Protein AF-A0A438FIH1-F1 (afdb_monomer_lite)

Foldseek 3Di:
DVVCCVVPVCAPVVVVLVVLVCCQQAPACPPHDLVVSVVVLVVSLVVNCSHDQPDPPPVVSVVVSVLSSVLSSLVNDDCVCVVVVVVSVPD

Organism: Vitis vinifera (NCBI:txid29760)

Radius of gyration: 15.3 Å; chains: 1; bounding box: 29×37×37 Å

Sequence (91 aa):
MDYLDFLYSGKGNVSRMYDVWNAFHCPEKGAKSLTAYFMDFKKVYEELNALMPFSPDVRVQQAQREQMAVMSFLSGLPSEFETANLRFFLF

pLDDT: mean 82.28, std 12.64, range [42.75, 97.0]

Secondary structure (DSSP, 8-state):
-HHHHHHHS-TT-HHHHHHHHHHHHS---TTS-HHHHHHHHHHHHHHHHHH--S-SSHHHHHHHHHHHHHHHHHHTS-GGGHHHHHHHTT-

Structure (mmCIF, N/CA/C/O backbone):
data_AF-A0A438FIH1-F1
#
_entry.id   AF-A0A438FIH1-F1
#
loop_
_atom_site.group_PDB
_atom_site.id
_atom_site.type_symbol
_atom_site.label_atom_id
_atom_site.label_alt_id
_atom_site.label_comp_id
_atom_site.label_asym_id
_atom_site.label_entity_id
_atom_site.label_seq_id
_atom_site.pdbx_PDB_ins_code
_atom_site.Cartn_x
_atom_site.Cartn_y
_atom_site.Cartn_z
_atom_site.occupancy
_atom_site.B_iso_or_equiv
_atom_site.auth_seq_id
_atom_site.auth_comp_id
_atom_site.auth_asym_id
_atom_site.auth_atom_id
_atom_site.pdbx_PDB_model_num
ATOM 1 N N . MET A 1 1 ? 17.585 -16.020 -19.454 1.00 66.19 1 MET A N 1
ATOM 2 C CA . MET A 1 1 ? 16.894 -15.392 -18.309 1.00 66.19 1 MET A CA 1
ATOM 3 C C . MET A 1 1 ? 15.707 -14.560 -18.780 1.00 66.19 1 MET A C 1
ATOM 5 O O . MET A 1 1 ? 14.642 -14.703 -18.203 1.00 66.19 1 MET A O 1
ATOM 9 N N . ASP A 1 2 ? 15.837 -13.825 -19.884 1.00 78.44 2 ASP A N 1
ATOM 10 C CA . ASP A 1 2 ? 14.807 -12.917 -20.424 1.00 78.44 2 ASP A CA 1
ATOM 11 C C . ASP A 1 2 ? 13.428 -13.545 -20.680 1.00 78.44 2 ASP A C 1
ATOM 13 O O . ASP A 1 2 ? 12.413 -12.893 -20.472 1.00 78.44 2 ASP A O 1
ATOM 17 N N . TYR A 1 3 ? 13.356 -14.820 -21.080 1.00 81.56 3 TYR A N 1
ATOM 18 C CA . TYR A 1 3 ? 12.068 -15.489 -21.314 1.00 81.56 3 TYR A CA 1
ATOM 19 C C . TYR A 1 3 ? 11.302 -15.799 -20.017 1.00 81.56 3 TYR A C 1
ATOM 21 O O . TYR A 1 3 ? 10.084 -15.662 -19.964 1.00 81.56 3 TYR A O 1
ATOM 29 N N . LEU A 1 4 ? 12.015 -16.182 -18.953 1.00 83.25 4 LEU A N 1
ATOM 30 C CA . LEU A 1 4 ? 11.407 -16.394 -17.637 1.00 83.25 4 LEU A CA 1
ATOM 31 C C . LEU A 1 4 ? 11.022 -15.058 -16.999 1.00 83.25 4 LEU A C 1
ATOM 33 O O . LEU A 1 4 ? 9.951 -14.959 -16.410 1.00 83.25 4 LEU A O 1
ATOM 37 N N . ASP A 1 5 ? 11.858 -14.032 -17.164 1.00 79.69 5 ASP A N 1
ATOM 38 C CA . ASP A 1 5 ? 11.551 -12.675 -16.713 1.00 79.69 5 ASP A CA 1
ATOM 39 C C . ASP A 1 5 ? 10.303 -12.135 -17.432 1.00 79.69 5 ASP A C 1
ATOM 41 O O . ASP A 1 5 ? 9.376 -11.653 -16.792 1.00 79.69 5 ASP A O 1
ATOM 45 N N . PHE A 1 6 ? 10.190 -12.333 -18.747 1.00 74.62 6 PHE A N 1
ATOM 46 C CA . PHE A 1 6 ? 8.993 -11.976 -19.512 1.00 74.62 6 PHE A CA 1
ATOM 47 C C . PHE A 1 6 ? 7.718 -12.675 -19.007 1.00 74.62 6 PHE A C 1
ATOM 49 O O . PHE A 1 6 ? 6.680 -12.031 -18.879 1.00 74.62 6 PHE A O 1
ATOM 56 N N . LEU A 1 7 ? 7.783 -13.976 -18.700 1.00 77.00 7 LEU A N 1
ATOM 57 C CA . LEU A 1 7 ? 6.609 -14.750 -18.276 1.00 77.00 7 LEU A CA 1
ATOM 58 C C . LEU A 1 7 ? 6.216 -14.531 -16.808 1.00 77.00 7 LEU A C 1
ATOM 60 O O . LEU A 1 7 ? 5.031 -14.602 -16.486 1.00 77.00 7 LEU A O 1
ATOM 64 N N . TYR A 1 8 ? 7.185 -14.290 -15.918 1.00 76.00 8 TYR A N 1
ATOM 65 C CA . TYR A 1 8 ? 6.966 -14.368 -14.467 1.00 76.00 8 TYR A CA 1
ATOM 66 C C . TYR A 1 8 ? 7.309 -13.099 -13.681 1.00 76.00 8 TYR A C 1
ATOM 68 O O . TYR A 1 8 ? 6.970 -13.030 -12.503 1.00 76.00 8 TYR A O 1
ATOM 76 N N . SER A 1 9 ? 7.924 -12.078 -14.287 1.00 75.38 9 SER A N 1
ATOM 77 C CA . SER A 1 9 ? 8.225 -10.821 -13.574 1.00 75.38 9 SER A CA 1
ATOM 78 C C . SER A 1 9 ? 6.981 -10.004 -13.221 1.00 75.38 9 SER A C 1
ATOM 80 O O . SER A 1 9 ? 7.051 -9.105 -12.387 1.00 75.38 9 SER A O 1
ATOM 82 N N . GLY A 1 10 ? 5.856 -10.247 -13.907 1.00 73.94 10 GLY A N 1
ATOM 83 C CA . GLY A 1 10 ? 4.675 -9.383 -13.836 1.00 73.94 10 GLY A CA 1
ATOM 84 C C . GLY A 1 10 ? 4.908 -7.979 -14.412 1.00 73.94 10 GLY A C 1
ATOM 85 O O . GLY A 1 10 ? 4.017 -7.132 -14.348 1.00 73.94 10 GLY A O 1
ATOM 86 N N . LYS A 1 11 ? 6.083 -7.715 -14.995 1.00 73.12 11 LYS A N 1
ATOM 87 C CA . LYS A 1 11 ? 6.446 -6.426 -15.576 1.00 73.12 11 LYS A CA 1
ATOM 88 C C . LYS A 1 11 ? 5.561 -6.151 -16.789 1.00 73.12 11 LYS A C 1
ATOM 90 O O . LYS A 1 11 ? 5.480 -6.958 -17.708 1.00 73.12 11 LYS A O 1
ATOM 95 N N . GLY A 1 12 ? 4.869 -5.015 -16.775 1.00 75.81 12 GLY A N 1
ATOM 96 C CA . GLY A 1 12 ? 3.874 -4.688 -17.800 1.00 75.81 12 GLY A CA 1
ATOM 97 C C . GLY A 1 12 ? 2.517 -5.377 -17.613 1.00 75.81 12 GLY A C 1
ATOM 98 O O . GLY A 1 12 ? 1.663 -5.260 -18.489 1.00 75.81 12 GLY A O 1
ATOM 99 N N . ASN A 1 13 ? 2.271 -6.055 -16.483 1.00 86.31 13 ASN A N 1
ATOM 100 C CA . ASN A 1 13 ? 0.931 -6.515 -16.119 1.00 86.31 13 ASN A CA 1
ATOM 101 C C . ASN A 1 13 ? 0.065 -5.319 -15.691 1.00 86.31 13 ASN A C 1
ATOM 103 O O . ASN A 1 13 ? -0.057 -5.000 -14.508 1.00 86.31 13 ASN A O 1
ATOM 107 N N . VAL A 1 14 ? -0.538 -4.661 -16.681 1.00 85.69 14 VAL A N 1
ATOM 108 C CA . VAL A 1 14 ? -1.345 -3.445 -16.499 1.00 85.69 14 VAL A CA 1
ATOM 109 C C . VAL A 1 14 ? -2.503 -3.666 -15.525 1.00 85.69 14 VAL A C 1
ATOM 111 O O . VAL A 1 14 ? -2.781 -2.791 -14.709 1.00 85.69 14 VAL A O 1
ATOM 114 N N . SER A 1 15 ? -3.140 -4.843 -15.556 1.00 89.44 15 SER A N 1
ATOM 115 C CA . SER A 1 15 ? -4.215 -5.177 -14.613 1.00 89.44 15 SER A CA 1
ATOM 116 C C . SER A 1 15 ? -3.703 -5.137 -13.179 1.00 89.44 15 SER A C 1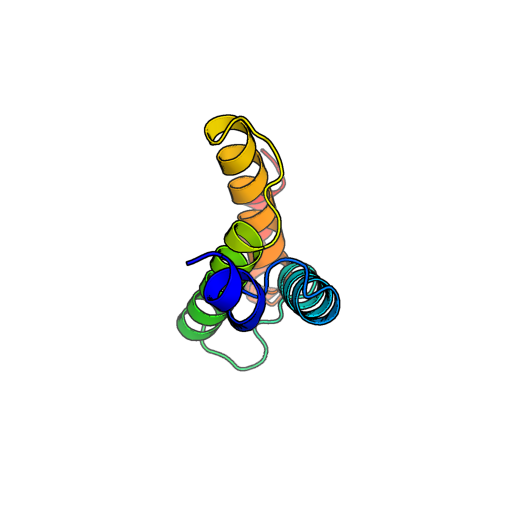
ATOM 118 O O . SER A 1 15 ? -4.272 -4.450 -12.337 1.00 89.44 15 SER A O 1
ATOM 120 N N . ARG A 1 16 ? -2.575 -5.806 -12.909 1.00 89.81 16 ARG A N 1
ATOM 121 C CA . ARG A 1 16 ? -2.008 -5.839 -11.560 1.00 89.81 16 ARG A CA 1
ATOM 122 C C . ARG A 1 16 ? -1.535 -4.463 -11.103 1.00 89.81 16 ARG A C 1
ATOM 124 O O . ARG A 1 16 ? -1.727 -4.113 -9.944 1.00 89.81 16 ARG A O 1
ATOM 131 N N . MET A 1 17 ? -0.953 -3.677 -12.009 1.00 89.62 17 MET A N 1
ATOM 132 C CA . MET A 1 17 ? -0.555 -2.295 -11.727 1.00 89.62 17 MET A CA 1
ATOM 133 C C . MET A 1 17 ? -1.758 -1.450 -11.296 1.00 89.62 17 MET A C 1
ATOM 135 O O . MET A 1 17 ? -1.654 -0.707 -10.323 1.00 89.62 17 MET A O 1
ATOM 139 N N . TYR A 1 18 ? -2.901 -1.603 -11.970 1.00 90.19 18 TYR A N 1
ATOM 140 C CA . TYR A 1 18 ? -4.137 -0.908 -11.619 1.00 90.19 18 TYR A CA 1
ATOM 141 C C . TYR A 1 18 ? -4.703 -1.367 -10.267 1.00 90.19 18 TYR A C 1
ATOM 143 O O . TYR A 1 18 ? -5.060 -0.532 -9.438 1.00 90.19 18 TYR A O 1
ATOM 151 N N . ASP A 1 19 ? -4.713 -2.675 -9.999 1.00 93.12 19 ASP A N 1
ATOM 152 C CA . ASP A 1 19 ? -5.184 -3.227 -8.721 1.00 93.12 19 ASP A CA 1
ATOM 153 C C . ASP A 1 19 ? -4.358 -2.710 -7.535 1.00 93.12 19 ASP A C 1
ATOM 155 O O . ASP A 1 19 ? -4.905 -2.284 -6.517 1.00 93.12 19 ASP A O 1
ATOM 159 N N . VAL A 1 20 ? -3.028 -2.730 -7.670 1.00 92.75 20 VAL A N 1
ATOM 160 C CA . VAL A 1 20 ? -2.090 -2.262 -6.638 1.00 92.75 20 VAL A CA 1
ATOM 161 C C . VAL A 1 20 ? -2.204 -0.749 -6.454 1.00 92.75 20 VAL A C 1
ATOM 163 O O . VAL A 1 20 ? -2.209 -0.274 -5.320 1.00 92.75 20 VAL A O 1
ATOM 166 N N . TRP A 1 21 ? -2.349 0.006 -7.546 1.00 90.25 21 TRP A N 1
ATOM 167 C CA . TRP A 1 21 ? -2.584 1.448 -7.491 1.00 90.25 21 TRP A CA 1
ATOM 168 C C . TRP A 1 21 ? -3.870 1.784 -6.731 1.00 90.25 21 TRP A C 1
ATOM 170 O O . TRP A 1 21 ? -3.843 2.595 -5.809 1.00 90.25 21 TRP A O 1
ATOM 180 N N . ASN A 1 22 ? -4.984 1.122 -7.046 1.00 92.12 22 ASN A N 1
ATOM 181 C CA . ASN A 1 22 ? -6.251 1.354 -6.353 1.00 92.12 22 ASN A CA 1
ATOM 182 C C . ASN A 1 22 ? -6.178 0.982 -4.870 1.00 92.12 22 ASN A C 1
ATOM 184 O O . ASN A 1 22 ? -6.617 1.760 -4.027 1.00 92.12 22 ASN A O 1
ATOM 188 N N . ALA A 1 23 ? -5.578 -0.165 -4.537 1.00 93.88 23 ALA A N 1
ATOM 189 C CA . ALA A 1 23 ? -5.390 -0.578 -3.146 1.00 93.88 23 ALA A CA 1
ATOM 190 C C . ALA A 1 23 ? -4.506 0.401 -2.355 1.00 93.88 23 ALA A C 1
ATOM 192 O O . ALA A 1 23 ? -4.704 0.580 -1.155 1.00 93.88 23 ALA A O 1
ATOM 193 N N . PHE A 1 24 ? -3.544 1.043 -3.023 1.00 92.88 24 PHE A N 1
ATOM 194 C CA . PHE A 1 24 ? -2.708 2.075 -2.426 1.00 92.88 24 PHE A CA 1
ATOM 195 C C . PHE A 1 24 ? -3.437 3.415 -2.286 1.00 92.88 24 PHE A C 1
ATOM 197 O O . PHE A 1 24 ? -3.215 4.110 -1.309 1.00 92.88 24 PHE A O 1
ATOM 204 N N . HIS A 1 25 ? -4.304 3.823 -3.212 1.00 88.44 25 HIS A N 1
ATOM 205 C CA . HIS A 1 25 ? -4.981 5.127 -3.118 1.00 88.44 25 HIS A CA 1
ATOM 206 C C . HIS A 1 25 ? -6.266 5.116 -2.287 1.00 88.44 25 HIS A C 1
ATOM 208 O O . HIS A 1 25 ? -6.661 6.160 -1.769 1.00 88.44 25 HIS A O 1
ATOM 214 N N . CYS A 1 26 ? -6.890 3.951 -2.123 1.00 89.25 26 CYS A N 1
ATOM 215 C CA . CYS A 1 26 ? -8.081 3.764 -1.300 1.00 89.25 26 CYS A CA 1
ATOM 216 C C . CYS A 1 26 ? -7.864 2.653 -0.259 1.00 89.25 26 CYS A C 1
ATOM 218 O O . CYS A 1 26 ? -8.575 1.645 -0.286 1.00 89.25 26 CYS A O 1
ATOM 220 N N . PRO A 1 27 ? -6.867 2.778 0.635 1.00 91.19 27 PRO A N 1
ATOM 221 C CA . PRO A 1 27 ? -6.689 1.798 1.687 1.00 91.19 27 PRO A CA 1
ATOM 222 C C . PRO A 1 27 ? -7.787 1.983 2.738 1.00 91.19 27 PRO A C 1
ATOM 224 O O . PRO A 1 27 ? -8.187 3.099 3.052 1.00 91.19 27 PRO A O 1
ATOM 227 N N . GLU A 1 28 ? -8.260 0.884 3.318 1.00 92.06 28 GLU A N 1
ATOM 228 C CA . GLU A 1 28 ? -9.222 0.918 4.419 1.00 92.06 28 GLU A CA 1
ATOM 229 C C . GLU A 1 28 ? -8.784 -0.054 5.514 1.00 92.06 28 GLU A C 1
ATOM 231 O O . GLU A 1 28 ? -8.567 -1.248 5.272 1.00 92.06 28 GLU A O 1
ATOM 236 N N . LYS A 1 29 ? -8.680 0.443 6.753 1.00 93.00 29 LYS A N 1
ATOM 237 C CA . LYS A 1 29 ? -8.424 -0.412 7.920 1.00 93.00 29 LYS A CA 1
ATOM 238 C C . LYS A 1 29 ? -9.572 -1.394 8.146 1.00 93.00 29 LYS A C 1
ATOM 240 O O . LYS A 1 29 ? -9.337 -2.554 8.497 1.00 93.00 29 LYS A O 1
ATOM 245 N N . GLY A 1 30 ? -10.809 -0.933 7.954 1.00 90.12 30 GLY A N 1
ATOM 246 C CA . GLY A 1 30 ? -12.013 -1.690 8.288 1.00 90.12 30 GLY A CA 1
ATOM 247 C C . GLY A 1 30 ? -11.953 -2.235 9.721 1.00 90.12 30 GLY A C 1
ATOM 248 O O . GLY A 1 30 ? -11.490 -1.563 10.643 1.00 90.12 30 GLY A O 1
ATOM 249 N N . ALA A 1 31 ? -12.357 -3.494 9.900 1.00 92.19 31 ALA A N 1
ATOM 250 C CA . ALA A 1 31 ? -12.326 -4.182 11.194 1.00 92.19 31 ALA A CA 1
ATOM 251 C C . ALA A 1 31 ? -10.937 -4.732 11.598 1.00 92.19 31 ALA A C 1
ATOM 253 O O . ALA A 1 31 ? -10.811 -5.382 12.636 1.00 92.19 31 ALA A O 1
ATOM 254 N N . LYS A 1 32 ? -9.884 -4.518 10.794 1.00 94.62 32 LYS A N 1
ATOM 255 C CA . LYS A 1 32 ? -8.546 -5.070 11.066 1.00 94.62 32 LYS A CA 1
ATOM 256 C C . LYS A 1 32 ? -7.896 -4.376 12.263 1.00 94.62 32 LYS A C 1
ATOM 258 O O . LYS A 1 32 ? -8.131 -3.195 12.533 1.00 94.62 32 LYS A O 1
ATOM 263 N N . SER A 1 33 ? -7.002 -5.081 12.958 1.00 95.31 33 SER A N 1
ATOM 264 C CA . SER A 1 33 ? -6.087 -4.432 13.905 1.00 95.31 33 SER A CA 1
ATOM 265 C C . SER A 1 33 ? -5.167 -3.451 13.166 1.00 95.31 33 SER A C 1
ATOM 267 O O . SER A 1 33 ? -4.926 -3.601 11.967 1.00 95.31 33 SER A O 1
ATOM 269 N N . LEU A 1 34 ? -4.632 -2.448 13.872 1.00 93.12 34 LEU A N 1
ATOM 270 C CA . LEU A 1 34 ? -3.710 -1.478 13.266 1.00 93.12 34 LEU A CA 1
ATOM 271 C C . LEU A 1 34 ? -2.478 -2.172 12.663 1.00 93.12 34 LEU A C 1
ATOM 273 O O . LEU A 1 34 ? -2.061 -1.838 11.560 1.00 93.12 34 LEU A O 1
ATOM 277 N N . THR A 1 35 ? -1.947 -3.189 13.349 1.00 95.38 35 THR A N 1
ATOM 278 C CA . THR A 1 35 ? -0.818 -3.991 12.863 1.00 95.38 35 THR A CA 1
ATOM 279 C C . THR A 1 35 ? -1.160 -4.741 11.581 1.00 95.38 35 THR A C 1
ATOM 281 O O . THR A 1 35 ? -0.381 -4.699 10.636 1.00 95.38 35 THR A O 1
ATOM 284 N N . ALA A 1 36 ? -2.319 -5.405 11.518 1.00 96.56 36 ALA A N 1
ATOM 285 C CA . ALA A 1 36 ? -2.730 -6.136 10.320 1.00 96.56 36 ALA A CA 1
ATOM 286 C C . ALA A 1 36 ? -2.924 -5.189 9.128 1.00 96.56 36 ALA A C 1
ATOM 288 O O . ALA A 1 36 ? -2.435 -5.464 8.037 1.00 96.56 36 ALA A O 1
ATOM 289 N N . TYR A 1 37 ? -3.551 -4.034 9.363 1.00 95.69 37 TYR A N 1
ATOM 290 C CA . TYR A 1 37 ? -3.682 -2.989 8.354 1.00 95.69 37 TYR A CA 1
ATOM 291 C C . TYR A 1 37 ? -2.325 -2.473 7.864 1.00 95.69 37 TYR A C 1
ATOM 293 O O . TYR A 1 37 ? -2.104 -2.396 6.660 1.00 95.69 37 TYR A O 1
ATOM 301 N N . PHE A 1 38 ? -1.388 -2.195 8.774 1.00 94.56 38 PHE A N 1
ATOM 302 C CA . PHE A 1 38 ? -0.040 -1.768 8.404 1.00 94.56 38 PHE A CA 1
ATOM 303 C C . PHE A 1 38 ? 0.706 -2.821 7.577 1.00 94.56 38 PHE A C 1
ATOM 305 O O . PHE A 1 38 ? 1.362 -2.467 6.601 1.00 94.56 38 PHE A O 1
ATOM 312 N N . MET A 1 39 ? 0.605 -4.108 7.924 1.00 97.00 39 MET A N 1
ATOM 313 C CA . MET A 1 39 ? 1.251 -5.166 7.140 1.00 97.00 39 MET A CA 1
ATOM 314 C C . MET A 1 39 ? 0.661 -5.282 5.732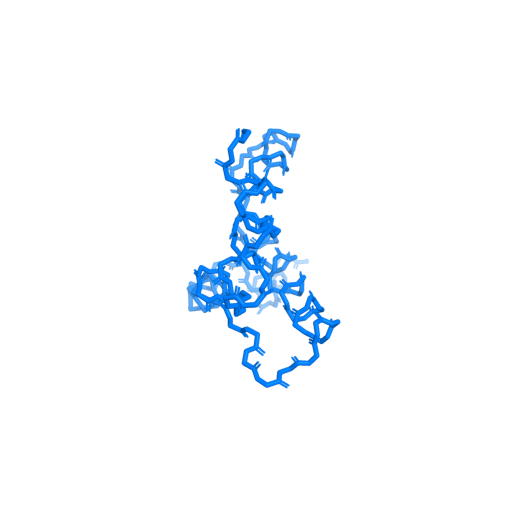 1.00 97.00 39 MET A C 1
ATOM 316 O O . MET A 1 39 ? 1.418 -5.378 4.765 1.00 97.00 39 MET A O 1
ATOM 320 N N . ASP A 1 40 ? -0.669 -5.237 5.610 1.00 95.94 40 ASP A N 1
ATOM 321 C CA . ASP A 1 40 ? -1.355 -5.266 4.315 1.00 95.94 40 ASP A CA 1
ATOM 322 C C . ASP A 1 40 ? -0.959 -4.059 3.457 1.00 95.94 40 ASP A C 1
ATOM 324 O O . ASP A 1 40 ? -0.603 -4.208 2.287 1.00 95.94 40 ASP A O 1
ATOM 328 N N . PHE A 1 41 ? -0.954 -2.870 4.062 1.00 95.25 41 PHE A N 1
ATOM 329 C CA . PHE A 1 41 ? -0.536 -1.634 3.415 1.00 95.25 41 PHE A CA 1
ATOM 330 C C . PHE A 1 41 ? 0.918 -1.700 2.938 1.00 95.25 41 PHE A C 1
ATOM 332 O O . PHE A 1 41 ? 1.214 -1.409 1.779 1.00 95.25 41 PHE A O 1
ATOM 339 N N . LYS A 1 42 ? 1.833 -2.132 3.814 1.00 93.94 42 LYS A N 1
ATOM 340 C CA . LYS A 1 42 ? 3.260 -2.261 3.504 1.00 93.94 42 LYS A CA 1
ATOM 341 C C . LYS A 1 42 ? 3.487 -3.189 2.312 1.00 93.94 42 LYS A C 1
ATOM 343 O O . LYS A 1 42 ? 4.274 -2.856 1.432 1.00 93.94 42 LYS A O 1
ATOM 348 N N . LYS A 1 43 ? 2.763 -4.310 2.249 1.00 94.94 43 LYS A N 1
ATOM 349 C CA . LYS A 1 43 ? 2.834 -5.250 1.125 1.00 94.94 43 LYS A CA 1
ATOM 350 C C . LYS A 1 43 ? 2.435 -4.587 -0.198 1.00 94.94 43 LYS A C 1
ATOM 352 O O . LYS A 1 43 ? 3.138 -4.746 -1.192 1.00 94.94 43 LYS A O 1
ATOM 357 N N . VAL A 1 44 ? 1.337 -3.828 -0.206 1.00 94.25 44 VAL A N 1
ATOM 358 C CA . VAL A 1 44 ? 0.883 -3.079 -1.393 1.00 94.25 44 VAL A CA 1
ATOM 359 C C . VAL A 1 44 ? 1.909 -2.016 -1.794 1.00 94.25 44 VAL A C 1
ATOM 361 O O . VAL A 1 44 ? 2.224 -1.883 -2.974 1.00 94.25 44 VAL A O 1
ATOM 364 N N . TYR A 1 45 ? 2.473 -1.293 -0.825 1.00 90.94 45 TYR A N 1
ATOM 365 C CA . TYR A 1 45 ? 3.488 -0.269 -1.071 1.00 90.94 45 TYR A CA 1
ATOM 366 C C . TYR A 1 45 ? 4.772 -0.843 -1.692 1.00 90.94 45 TYR A C 1
ATOM 368 O O . TYR A 1 45 ? 5.286 -0.297 -2.668 1.00 90.94 45 TYR A O 1
ATOM 376 N N . GLU A 1 46 ? 5.282 -1.958 -1.168 1.00 89.56 46 GLU A N 1
ATOM 377 C CA . GLU A 1 46 ? 6.473 -2.626 -1.708 1.00 89.56 46 GLU A CA 1
ATOM 378 C C . GLU A 1 46 ? 6.248 -3.126 -3.139 1.00 89.56 46 GLU A C 1
ATOM 380 O O . GLU A 1 46 ? 7.104 -2.944 -4.007 1.00 89.56 46 GLU A O 1
ATOM 385 N N . GLU A 1 47 ? 5.073 -3.692 -3.414 1.00 90.19 47 GLU A N 1
ATOM 386 C CA . GLU A 1 47 ? 4.712 -4.144 -4.755 1.00 90.19 47 GLU A CA 1
ATOM 387 C C . GLU A 1 47 ? 4.569 -2.976 -5.739 1.00 90.19 47 GLU A C 1
ATOM 389 O O . GLU A 1 47 ? 5.070 -3.038 -6.863 1.00 90.19 47 GLU A O 1
ATOM 394 N N . LEU A 1 48 ? 3.965 -1.868 -5.303 1.00 87.50 48 LEU A N 1
ATOM 395 C CA . LEU A 1 48 ? 3.856 -0.649 -6.100 1.00 87.50 48 LEU A CA 1
ATOM 396 C C . L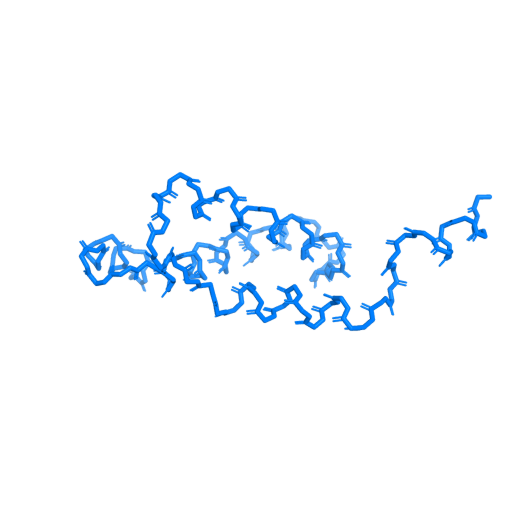EU A 1 48 ? 5.239 -0.108 -6.496 1.00 87.50 48 LEU A C 1
ATOM 398 O O . LEU A 1 48 ? 5.430 0.339 -7.629 1.00 87.50 48 LEU A O 1
ATOM 402 N N . ASN A 1 49 ? 6.205 -0.163 -5.576 1.00 82.94 49 ASN A N 1
ATOM 403 C CA . ASN A 1 49 ? 7.577 0.285 -5.815 1.00 82.94 49 ASN A CA 1
ATOM 404 C C . ASN A 1 49 ? 8.297 -0.579 -6.853 1.00 82.94 49 ASN A C 1
ATOM 406 O O . ASN A 1 49 ? 9.071 -0.048 -7.648 1.00 82.94 49 ASN A O 1
ATOM 410 N N . ALA A 1 50 ? 8.029 -1.886 -6.857 1.00 83.44 50 ALA A N 1
ATOM 411 C CA . ALA A 1 50 ? 8.579 -2.812 -7.839 1.00 83.44 50 ALA A CA 1
ATOM 412 C C . ALA A 1 50 ? 7.951 -2.625 -9.232 1.00 83.44 50 ALA A C 1
ATOM 414 O O . ALA A 1 50 ? 8.655 -2.693 -10.240 1.00 83.44 50 ALA A O 1
ATOM 415 N N . LEU A 1 51 ? 6.639 -2.374 -9.295 1.00 83.12 51 LEU A N 1
ATOM 416 C CA . LEU A 1 51 ? 5.899 -2.274 -10.556 1.00 83.12 51 LEU A CA 1
ATOM 417 C C . LEU A 1 51 ? 6.037 -0.911 -11.251 1.00 83.12 51 LEU A C 1
ATOM 419 O O . LEU A 1 51 ? 6.029 -0.860 -12.480 1.00 83.12 51 LEU A O 1
ATOM 423 N N . MET A 1 52 ? 6.135 0.192 -10.499 1.00 79.12 52 MET A N 1
ATOM 424 C CA . MET A 1 52 ? 6.083 1.553 -11.055 1.00 79.12 52 MET A CA 1
ATOM 425 C C . MET A 1 52 ? 7.158 2.481 -10.475 1.00 79.12 52 MET A C 1
ATOM 427 O O . MET A 1 52 ? 6.870 3.282 -9.591 1.00 79.12 52 MET A O 1
ATOM 431 N N . PRO A 1 53 ? 8.408 2.456 -10.951 1.00 72.94 53 PRO A N 1
ATOM 432 C CA . PRO A 1 53 ? 9.402 3.428 -10.502 1.00 72.94 53 PRO A CA 1
ATOM 433 C C . PRO A 1 53 ? 9.045 4.861 -10.958 1.00 72.94 53 PRO A C 1
ATOM 435 O O . PRO A 1 53 ? 8.754 5.077 -12.130 1.00 72.94 53 PRO A O 1
ATOM 438 N N . PHE A 1 54 ? 9.048 5.843 -10.042 1.00 66.81 54 PHE A N 1
ATOM 439 C CA . PHE A 1 54 ? 8.712 7.252 -10.346 1.00 66.81 54 PHE A CA 1
ATOM 440 C C . PHE A 1 54 ? 9.868 8.034 -10.983 1.00 66.81 54 PHE A C 1
ATOM 442 O O . PHE A 1 54 ? 9.619 8.996 -11.706 1.00 66.81 54 PHE A O 1
ATOM 449 N N . SER A 1 55 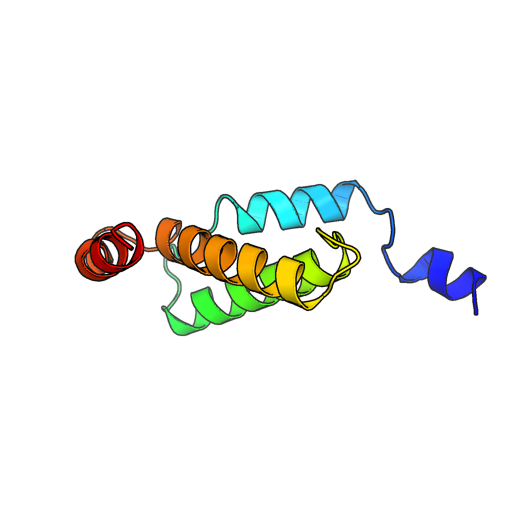? 11.123 7.672 -10.699 1.00 71.94 55 SER A N 1
ATOM 450 C CA . SER A 1 55 ? 12.295 8.392 -11.201 1.00 71.94 55 SER A CA 1
ATOM 451 C C . SER A 1 55 ? 13.474 7.443 -11.410 1.00 71.94 55 SER A C 1
ATOM 453 O O . SER A 1 55 ? 13.643 6.491 -10.653 1.00 71.94 55 SER A O 1
ATOM 455 N N . PRO A 1 56 ? 14.349 7.705 -12.393 1.00 68.31 56 PRO A N 1
ATOM 456 C CA . PRO A 1 56 ? 15.643 7.035 -12.457 1.00 68.31 56 PRO A CA 1
ATOM 457 C C . PRO A 1 56 ? 16.564 7.408 -11.275 1.00 68.31 56 PRO A C 1
ATOM 459 O O . PRO A 1 56 ? 17.478 6.645 -10.967 1.00 68.31 56 PRO A O 1
ATOM 462 N N . ASP A 1 57 ? 16.334 8.541 -10.589 1.00 81.81 57 ASP A N 1
ATOM 463 C CA . ASP A 1 57 ? 17.007 8.859 -9.320 1.00 81.81 57 ASP A CA 1
ATOM 464 C C . ASP A 1 57 ? 16.255 8.221 -8.145 1.00 81.81 57 ASP A C 1
ATOM 466 O O . ASP A 1 57 ? 15.216 8.711 -7.688 1.00 81.81 57 ASP A O 1
ATOM 470 N N . VAL A 1 58 ? 16.840 7.139 -7.632 1.00 74.44 58 VAL A N 1
ATOM 471 C CA . VAL A 1 58 ? 16.316 6.333 -6.524 1.00 74.44 58 VAL A CA 1
ATOM 472 C C . VAL A 1 58 ? 16.054 7.167 -5.266 1.00 74.44 58 VAL A C 1
ATOM 474 O O . VAL A 1 58 ? 15.070 6.917 -4.575 1.00 74.44 58 VAL A O 1
ATOM 477 N N . ARG A 1 59 ? 16.878 8.182 -4.963 1.00 79.69 59 ARG A N 1
ATOM 478 C CA . ARG A 1 59 ? 16.729 8.972 -3.727 1.00 79.69 59 ARG A CA 1
ATOM 479 C C . ARG A 1 59 ? 15.543 9.920 -3.802 1.00 79.69 59 ARG A C 1
ATOM 481 O O . ARG A 1 59 ? 14.764 10.008 -2.857 1.00 79.69 59 ARG A O 1
ATOM 488 N N . VAL A 1 60 ? 15.405 10.615 -4.929 1.00 76.69 60 VAL A N 1
ATOM 489 C CA . VAL A 1 60 ? 14.279 11.531 -5.160 1.00 76.69 60 VAL A CA 1
ATOM 490 C C . VAL A 1 60 ? 12.971 10.742 -5.232 1.00 76.69 60 VAL A C 1
ATOM 492 O O . VAL A 1 60 ? 11.986 11.134 -4.609 1.00 76.69 60 VAL A O 1
ATOM 495 N N . GLN A 1 61 ? 12.982 9.586 -5.905 1.00 74.38 61 GLN A N 1
ATOM 496 C CA . GLN A 1 61 ? 11.839 8.675 -5.942 1.00 74.38 61 GLN A CA 1
ATOM 497 C C . GLN A 1 61 ? 11.433 8.204 -4.545 1.00 74.38 61 GLN A C 1
ATOM 499 O O . GLN A 1 61 ? 10.243 8.173 -4.232 1.00 74.38 61 GLN A O 1
ATOM 504 N N . GLN A 1 62 ? 12.400 7.798 -3.723 1.00 74.94 62 GLN A N 1
ATOM 505 C CA . GLN A 1 62 ? 12.106 7.248 -2.409 1.00 74.94 62 GLN A CA 1
ATOM 506 C C . GLN A 1 62 ? 11.480 8.298 -1.487 1.00 74.94 62 GLN A C 1
ATOM 508 O O . GLN A 1 62 ? 10.445 8.020 -0.890 1.00 74.94 62 GLN A O 1
ATOM 513 N N . ALA A 1 63 ? 12.012 9.522 -1.464 1.00 81.56 63 ALA A N 1
ATOM 514 C CA . ALA A 1 63 ? 11.448 10.606 -0.659 1.00 81.56 63 ALA A CA 1
ATOM 515 C C . ALA A 1 63 ? 10.001 10.955 -1.063 1.00 81.56 63 ALA A C 1
ATOM 517 O O . ALA A 1 63 ? 9.121 11.052 -0.208 1.00 81.56 63 ALA A O 1
ATOM 518 N N . GLN A 1 64 ? 9.730 11.092 -2.367 1.00 77.44 64 GLN A N 1
ATOM 519 C CA . GLN A 1 64 ? 8.380 11.383 -2.871 1.00 77.44 64 GLN A CA 1
ATOM 520 C C . GLN A 1 64 ? 7.388 10.259 -2.539 1.00 77.44 64 GLN A C 1
ATOM 522 O O . GLN A 1 64 ? 6.238 10.516 -2.177 1.00 77.44 64 GLN A O 1
ATOM 527 N N . ARG A 1 65 ? 7.834 9.001 -2.628 1.00 80.38 65 ARG A N 1
ATOM 528 C CA . ARG A 1 65 ? 7.006 7.834 -2.307 1.00 80.38 65 ARG A CA 1
ATOM 529 C C . ARG A 1 65 ? 6.748 7.674 -0.823 1.00 80.38 65 ARG A C 1
ATOM 531 O O . ARG A 1 65 ? 5.633 7.321 -0.465 1.00 80.38 65 ARG A O 1
ATOM 538 N N . GLU A 1 66 ? 7.735 7.934 0.025 1.00 85.38 66 GLU A N 1
ATOM 539 C CA . GLU A 1 66 ? 7.567 7.852 1.475 1.00 85.38 66 GLU A CA 1
ATOM 540 C C . GLU A 1 66 ? 6.521 8.862 1.952 1.00 85.38 66 GLU A C 1
ATOM 542 O O . GLU A 1 66 ? 5.612 8.488 2.689 1.00 85.38 66 GLU A O 1
ATOM 547 N N . GLN A 1 67 ? 6.558 10.101 1.449 1.00 83.38 67 GLN A N 1
ATOM 548 C CA . GLN A 1 67 ? 5.526 11.100 1.752 1.00 83.38 67 GLN A CA 1
ATOM 549 C C . GLN A 1 67 ? 4.135 10.653 1.285 1.00 83.38 67 GLN A C 1
ATOM 55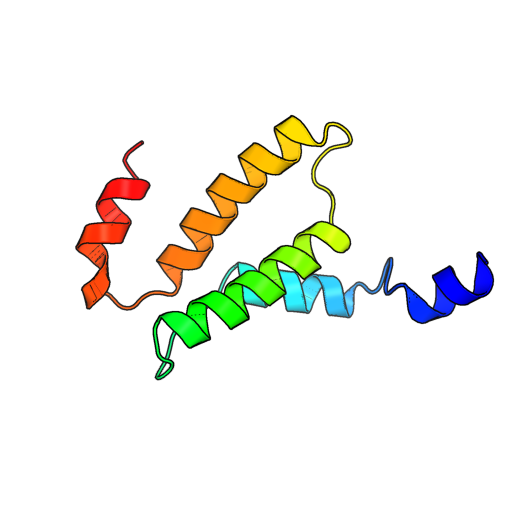1 O O . GLN A 1 67 ? 3.171 10.704 2.052 1.00 83.38 67 GLN A O 1
ATOM 556 N N . MET A 1 68 ? 4.028 10.156 0.050 1.00 87.00 68 MET A N 1
ATOM 557 C CA . MET A 1 68 ? 2.760 9.668 -0.494 1.00 87.00 68 MET A CA 1
ATOM 558 C C . MET A 1 68 ? 2.233 8.447 0.276 1.00 87.00 68 MET A C 1
ATOM 560 O O . MET A 1 68 ? 1.033 8.348 0.517 1.00 87.00 68 MET A O 1
ATOM 564 N N . ALA A 1 69 ? 3.116 7.539 0.696 1.00 90.06 69 ALA A N 1
ATOM 565 C CA . ALA A 1 69 ? 2.767 6.355 1.473 1.00 90.06 69 ALA A CA 1
ATOM 566 C C . ALA A 1 69 ? 2.259 6.716 2.866 1.00 90.06 69 ALA A C 1
ATOM 568 O O . ALA A 1 69 ? 1.303 6.106 3.332 1.00 90.06 69 ALA A O 1
ATOM 569 N N . VAL A 1 70 ? 2.847 7.727 3.510 1.00 89.69 70 VAL A N 1
ATOM 570 C CA . VAL A 1 70 ? 2.344 8.248 4.786 1.00 89.69 70 VAL A CA 1
ATOM 571 C C . VAL A 1 70 ? 0.936 8.814 4.599 1.00 89.69 70 VAL A C 1
ATOM 573 O O . VAL A 1 70 ? 0.024 8.393 5.302 1.00 89.69 70 VAL A O 1
ATOM 576 N N . MET A 1 71 ? 0.728 9.702 3.621 1.00 88.75 71 MET A N 1
ATOM 577 C CA . MET A 1 71 ? -0.594 10.295 3.363 1.00 88.75 71 MET A CA 1
ATOM 578 C C . MET A 1 71 ? -1.660 9.241 3.049 1.00 88.75 71 MET A C 1
ATOM 580 O O . MET A 1 71 ? -2.768 9.301 3.577 1.00 88.75 71 MET A O 1
ATOM 584 N N . SER A 1 72 ? -1.312 8.264 2.216 1.00 92.12 72 SER A N 1
ATOM 585 C CA . SER A 1 72 ? -2.188 7.157 1.847 1.00 92.12 72 SER A CA 1
ATOM 586 C C . SER A 1 72 ? -2.502 6.245 3.043 1.00 92.12 72 SER A C 1
ATOM 588 O O . SER A 1 72 ? -3.662 5.966 3.325 1.00 92.12 72 SER A O 1
ATOM 590 N N . PHE A 1 73 ? -1.501 5.833 3.824 1.00 92.62 73 PHE A N 1
ATOM 591 C CA . PHE A 1 73 ? -1.730 5.011 5.014 1.00 92.62 73 PHE A CA 1
ATOM 592 C C . PHE A 1 73 ? -2.695 5.684 5.998 1.00 92.62 73 PHE A C 1
ATOM 594 O O . PHE A 1 73 ? -3.594 5.034 6.537 1.00 92.62 73 PHE A O 1
ATOM 601 N N . LEU A 1 74 ? -2.503 6.986 6.212 1.00 90.75 74 LEU A N 1
ATOM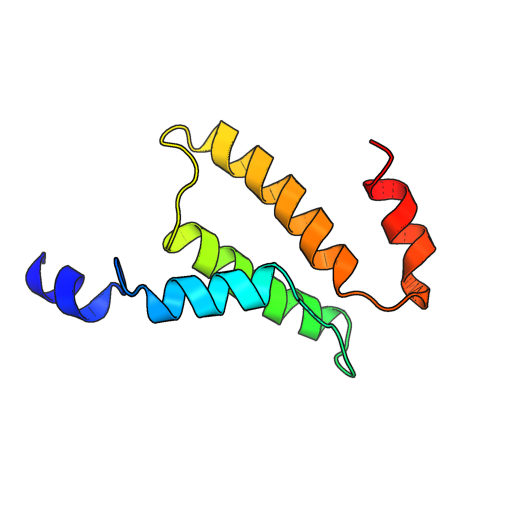 602 C CA . LEU A 1 74 ? -3.295 7.813 7.116 1.00 90.75 74 LEU A CA 1
ATOM 603 C C . LEU A 1 74 ? -4.739 8.021 6.631 1.00 90.75 74 LEU A C 1
ATOM 605 O O . LEU A 1 74 ? -5.647 8.071 7.462 1.00 90.75 74 LEU A O 1
ATOM 609 N N . SER A 1 75 ? -4.980 8.092 5.315 1.00 90.44 75 SER A N 1
ATOM 610 C CA . SER A 1 75 ? -6.335 8.265 4.767 1.00 90.44 75 SER A CA 1
ATOM 611 C C . SER A 1 75 ? -7.242 7.054 5.001 1.00 90.44 75 SER A C 1
ATOM 613 O O . SER A 1 75 ? -8.457 7.217 5.078 1.00 90.44 75 SER A O 1
ATOM 615 N N . GLY A 1 76 ? -6.668 5.858 5.163 1.00 91.50 76 GLY A N 1
ATOM 616 C CA . GLY A 1 76 ? -7.417 4.633 5.450 1.00 91.50 76 GLY A CA 1
ATOM 617 C C . GLY A 1 76 ? -7.678 4.350 6.930 1.00 91.50 76 GLY A C 1
ATOM 618 O O . GLY A 1 76 ? -8.285 3.323 7.263 1.00 91.50 76 GLY A O 1
ATOM 619 N N . LEU A 1 77 ? -7.210 5.219 7.832 1.00 91.75 77 LEU A N 1
ATOM 620 C CA . LEU A 1 77 ? -7.481 5.110 9.263 1.00 91.75 77 LEU A CA 1
ATOM 621 C C . LEU A 1 77 ? -8.837 5.748 9.620 1.00 91.75 77 LEU A C 1
ATOM 623 O O . LEU A 1 77 ? -9.184 6.794 9.077 1.00 91.75 77 LEU A O 1
ATOM 627 N N . PRO A 1 78 ? -9.602 5.158 10.558 1.00 88.00 78 PRO A N 1
ATOM 628 C CA . PRO A 1 78 ? -10.854 5.751 11.021 1.00 88.00 78 PRO A CA 1
ATOM 629 C C . PRO A 1 78 ? -10.622 7.062 11.789 1.00 88.00 78 PRO A C 1
ATOM 631 O O . PRO A 1 78 ? -9.530 7.311 12.302 1.00 88.00 78 PRO A O 1
ATOM 634 N N . SER A 1 79 ? -11.671 7.883 11.911 1.00 81.50 79 SER A N 1
ATOM 635 C CA . SER A 1 79 ? -11.594 9.242 12.473 1.00 81.50 79 SER A CA 1
ATOM 636 C C . SER A 1 79 ? -11.099 9.313 13.922 1.00 81.50 79 SER A C 1
ATOM 638 O O . SER A 1 79 ? -10.542 10.319 14.345 1.00 81.50 79 SER A O 1
ATOM 640 N N . GLU A 1 80 ? -11.188 8.217 14.676 1.00 83.44 80 GLU A N 1
ATOM 641 C CA . GLU A 1 80 ? -10.570 8.075 16.003 1.00 83.44 80 GLU A CA 1
ATOM 642 C C . GLU A 1 80 ? -9.034 8.266 15.996 1.00 83.44 80 GLU A C 1
ATOM 644 O O . GLU A 1 80 ? -8.440 8.549 17.036 1.00 83.44 80 GLU A O 1
ATOM 649 N N . PHE A 1 81 ? -8.394 8.181 14.822 1.00 79.12 81 PHE A N 1
ATOM 650 C CA . PHE A 1 81 ? -6.972 8.457 14.602 1.00 79.12 81 PHE A CA 1
ATOM 651 C C . PHE A 1 81 ? -6.695 9.853 13.994 1.00 79.12 81 PHE A C 1
ATOM 653 O O . PHE A 1 81 ? -5.538 10.174 13.715 1.00 79.12 81 PHE A O 1
ATOM 660 N N . GLU A 1 82 ? -7.698 10.724 13.815 1.00 66.81 82 GLU A N 1
ATOM 661 C CA . GLU A 1 82 ? -7.556 12.031 13.135 1.00 66.81 82 GLU A CA 1
ATOM 662 C C . GLU A 1 82 ? -6.534 12.977 13.776 1.00 66.81 82 GLU A C 1
ATOM 664 O O . GLU A 1 82 ? -5.864 13.738 13.075 1.00 66.81 82 GLU A O 1
ATOM 669 N N . THR A 1 83 ? -6.344 12.909 15.096 1.00 62.41 83 THR A N 1
ATOM 670 C CA . THR A 1 83 ? -5.329 13.710 15.803 1.00 62.41 83 THR A CA 1
ATOM 671 C C . THR A 1 83 ? -3.906 13.384 15.326 1.00 62.41 83 THR A C 1
ATOM 673 O O . THR A 1 83 ? -3.021 14.240 15.391 1.00 62.41 83 THR A O 1
ATOM 676 N N . ALA A 1 84 ? -3.677 12.161 14.828 1.00 56.59 84 ALA A N 1
ATOM 677 C CA . ALA A 1 84 ? -2.443 11.777 14.148 1.00 56.59 84 ALA A CA 1
ATOM 678 C C . ALA A 1 84 ? -2.428 12.281 12.695 1.00 56.59 84 ALA A C 1
ATOM 680 O O . ALA A 1 84 ? -1.412 12.826 12.272 1.00 56.59 84 ALA A O 1
ATOM 681 N N . ASN A 1 85 ? -3.552 12.204 11.969 1.00 54.25 85 ASN A N 1
ATOM 682 C CA . ASN A 1 85 ? -3.664 12.701 10.588 1.00 54.25 85 ASN A CA 1
ATOM 683 C C . ASN A 1 85 ? -3.325 14.198 10.481 1.00 54.25 85 ASN A C 1
ATOM 685 O O . ASN A 1 85 ? -2.479 14.585 9.677 1.00 54.25 85 ASN A O 1
ATOM 689 N N . LEU A 1 86 ? -3.901 15.045 11.339 1.00 53.81 86 LEU A N 1
ATOM 690 C CA . LEU A 1 86 ? -3.707 16.503 11.290 1.00 53.81 86 LEU A CA 1
ATOM 691 C C . LEU A 1 86 ? -2.255 16.954 11.526 1.00 53.81 86 LEU A C 1
ATOM 693 O O . LEU A 1 86 ? -1.861 18.010 11.039 1.00 53.81 86 LEU A O 1
ATOM 697 N N . ARG A 1 87 ? -1.436 16.169 12.240 1.00 54.28 87 ARG A N 1
ATOM 698 C CA . ARG A 1 87 ? -0.020 16.508 12.488 1.00 54.28 87 ARG A CA 1
ATOM 699 C C . ARG A 1 87 ? 0.895 16.212 11.302 1.00 54.28 87 ARG A C 1
ATOM 701 O O . ARG A 1 87 ? 1.957 16.818 11.220 1.00 54.28 87 ARG A O 1
ATOM 708 N N . PHE A 1 88 ? 0.494 15.315 10.403 1.00 53.41 88 PHE A N 1
ATOM 709 C CA . PHE A 1 88 ? 1.269 14.965 9.209 1.00 53.41 88 PHE A CA 1
ATOM 710 C C . PHE A 1 88 ? 0.869 15.773 7.968 1.00 53.41 88 PHE A C 1
ATOM 712 O O . PHE A 1 88 ? 1.692 15.932 7.079 1.00 53.41 88 PHE A O 1
ATOM 719 N N . PHE A 1 89 ? -0.352 16.320 7.910 1.00 49.84 89 PHE A N 1
ATOM 720 C CA . PHE A 1 89 ? -0.799 17.169 6.793 1.00 49.84 89 PHE A CA 1
ATOM 721 C C . PHE A 1 89 ? -0.344 18.640 6.882 1.00 49.84 89 PHE A C 1
ATOM 723 O O . PHE A 1 89 ? -0.507 19.377 5.914 1.00 49.84 89 PHE A O 1
ATOM 730 N N . LEU A 1 90 ? 0.194 19.086 8.025 1.00 45.78 90 LEU A N 1
ATOM 731 C CA . LEU A 1 90 ? 0.578 20.487 8.278 1.00 45.78 90 LEU A CA 1
ATOM 732 C C . LEU A 1 90 ? 2.095 20.765 8.185 1.00 45.78 90 LEU A C 1
ATOM 734 O O . LEU A 1 90 ? 2.527 21.841 8.600 1.00 45.78 90 LEU A O 1
ATOM 738 N N . PHE A 1 91 ? 2.890 19.833 7.646 1.00 42.75 91 PHE A N 1
ATOM 739 C CA . PHE A 1 91 ? 4.321 20.012 7.363 1.00 42.75 91 PHE A CA 1
ATOM 740 C C . PHE A 1 91 ? 4.643 19.757 5.892 1.00 42.75 91 PHE A C 1
ATOM 742 O O . PHE A 1 91 ? 4.085 18.788 5.330 1.00 42.75 91 PHE A O 1
#